Protein AF-A0A6B3HEW7-F1 (afdb_monomer)

Structure (mmCIF, N/CA/C/O backbone):
data_AF-A0A6B3HEW7-F1
#
_entry.id   AF-A0A6B3HEW7-F1
#
loop_
_atom_site.group_PDB
_atom_site.id
_atom_site.type_symbol
_atom_site.label_atom_id
_atom_site.label_alt_id
_atom_site.label_comp_id
_atom_site.label_asym_id
_atom_site.label_entity_id
_atom_site.label_seq_id
_atom_site.pdbx_PDB_ins_code
_atom_site.Cartn_x
_atom_site.Cartn_y
_atom_site.Cartn_z
_atom_site.occupancy
_atom_site.B_iso_or_equiv
_atom_site.auth_seq_id
_atom_site.auth_comp_id
_atom_site.auth_asym_id
_atom_site.auth_atom_id
_atom_site.pdbx_PDB_model_num
ATOM 1 N N . LEU A 1 1 ? -6.531 -1.845 5.953 1.00 81.94 1 LEU A N 1
ATOM 2 C CA . LEU A 1 1 ? -5.999 -0.952 7.001 1.00 81.94 1 LEU A CA 1
ATOM 3 C C . LEU A 1 1 ? -7.168 -0.303 7.725 1.00 81.94 1 LEU A C 1
ATOM 5 O O . LEU A 1 1 ? -8.130 0.081 7.060 1.00 81.94 1 LEU A O 1
ATOM 9 N N . GLY A 1 2 ? -7.098 -0.230 9.049 1.00 76.75 2 GLY A N 1
ATOM 10 C CA . GLY A 1 2 ? -8.065 0.440 9.917 1.00 76.75 2 GLY A CA 1
ATOM 11 C C . GLY A 1 2 ? -7.376 1.005 11.162 1.00 76.75 2 GLY A C 1
ATOM 12 O O . GLY A 1 2 ? -6.197 0.747 11.396 1.00 76.75 2 GLY A O 1
ATOM 13 N N . GLY A 1 3 ? -8.103 1.809 11.929 1.00 72.75 3 GLY A N 1
ATOM 14 C CA . GLY A 1 3 ? -7.598 2.498 13.117 1.00 72.75 3 GLY A CA 1
ATOM 15 C C . GLY A 1 3 ? -8.327 3.823 13.316 1.00 72.75 3 GLY A C 1
ATOM 16 O O . GLY A 1 3 ? -8.979 4.308 12.396 1.00 72.75 3 GLY A O 1
ATOM 17 N N . THR A 1 4 ? -8.234 4.399 14.510 1.00 72.75 4 THR A N 1
ATOM 18 C CA . THR A 1 4 ? -8.838 5.704 14.851 1.00 72.75 4 THR A CA 1
ATOM 19 C C . THR A 1 4 ? -7.796 6.813 15.016 1.00 72.75 4 THR A C 1
ATOM 21 O O . THR A 1 4 ? -8.152 7.984 15.106 1.00 72.75 4 THR A O 1
ATOM 24 N N . SER A 1 5 ? -6.508 6.459 15.018 1.00 70.38 5 SER A N 1
ATOM 25 C CA . SER A 1 5 ? -5.362 7.360 15.165 1.00 70.38 5 SER A CA 1
ATOM 26 C C . SER A 1 5 ? -4.263 6.966 14.170 1.00 70.38 5 SER A C 1
ATOM 28 O O . SER A 1 5 ? -4.162 5.789 13.828 1.00 70.38 5 SER A O 1
ATOM 30 N N . PRO A 1 6 ? -3.438 7.910 13.683 1.00 68.56 6 PRO A N 1
ATOM 31 C CA . PRO A 1 6 ? -2.261 7.594 12.874 1.00 68.56 6 PRO A CA 1
ATOM 32 C C . PRO A 1 6 ? -1.132 6.897 13.659 1.00 68.56 6 PRO A C 1
ATOM 34 O O . PRO A 1 6 ? -0.197 6.402 13.039 1.00 68.56 6 PRO A O 1
ATOM 37 N N . GLU A 1 7 ? -1.196 6.854 14.995 1.00 77.31 7 GLU A N 1
ATOM 38 C CA . GLU A 1 7 ? -0.137 6.286 15.850 1.00 77.31 7 GLU A CA 1
ATOM 39 C C . GLU A 1 7 ? -0.053 4.758 15.801 1.00 77.31 7 GLU A C 1
ATOM 41 O O . GLU A 1 7 ? 1.004 4.178 16.037 1.00 77.31 7 GLU A O 1
ATOM 46 N N . SER A 1 8 ? -1.163 4.091 15.494 1.00 82.75 8 SER A N 1
ATOM 47 C CA . SER A 1 8 ? -1.197 2.643 15.322 1.00 82.75 8 SER A CA 1
ATOM 48 C C . SER A 1 8 ? -2.167 2.275 14.213 1.00 82.75 8 SER A C 1
ATOM 50 O O . SER A 1 8 ? -3.205 2.909 14.023 1.00 82.75 8 SER A O 1
ATOM 52 N N . VAL A 1 9 ? -1.819 1.237 13.461 1.00 88.25 9 VAL A N 1
ATOM 53 C CA . VAL A 1 9 ? -2.647 0.736 12.369 1.00 88.25 9 VAL A CA 1
ATOM 54 C C . VAL A 1 9 ? -2.916 -0.741 12.585 1.00 88.25 9 VAL A C 1
ATOM 56 O O . VAL A 1 9 ? -1.995 -1.533 12.775 1.00 88.25 9 VAL A O 1
ATOM 59 N N . SER A 1 10 ? -4.189 -1.119 12.522 1.00 88.56 10 SER A N 1
ATOM 60 C CA . SER A 1 10 ? -4.578 -2.518 12.427 1.00 88.56 10 SER A CA 1
ATOM 61 C C . SER A 1 10 ? -4.706 -2.907 10.960 1.00 88.56 10 SER A C 1
ATOM 63 O O . SER A 1 10 ? -5.242 -2.177 10.109 1.00 88.56 10 SER A O 1
ATOM 65 N N . TYR A 1 11 ? -4.180 -4.078 10.628 1.00 90.31 11 TYR A N 1
ATOM 66 C CA . TYR A 1 11 ? -4.250 -4.600 9.279 1.00 90.31 11 TYR A CA 1
ATOM 67 C C . TYR A 1 11 ? -4.480 -6.104 9.284 1.00 90.31 11 TYR A C 1
ATOM 69 O O . TYR A 1 11 ? -4.200 -6.801 10.252 1.00 90.31 11 TYR A O 1
ATOM 77 N N . SER A 1 12 ? -5.012 -6.588 8.169 1.00 89.44 12 SER A N 1
ATOM 78 C CA . SER A 1 12 ? -5.185 -8.010 7.905 1.00 89.44 12 SER A CA 1
ATOM 79 C C . SER A 1 12 ? -4.646 -8.276 6.509 1.00 89.44 12 SER A C 1
ATOM 81 O O . SER A 1 12 ? -4.917 -7.502 5.584 1.00 89.44 12 SER A O 1
ATOM 83 N N . LEU A 1 13 ? -3.878 -9.351 6.354 1.00 89.50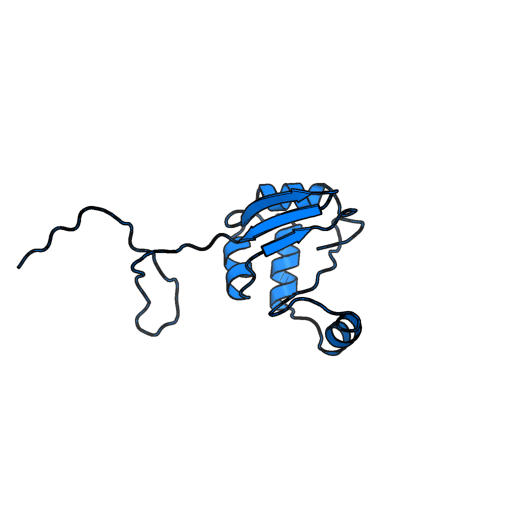 13 LEU A N 1
ATOM 84 C CA . LEU A 1 13 ? -3.374 -9.793 5.060 1.00 89.50 13 LEU A CA 1
ATOM 85 C C . LEU A 1 13 ? -4.311 -10.860 4.493 1.00 89.50 13 LEU A C 1
ATOM 87 O O . LEU A 1 13 ? -4.355 -11.980 4.989 1.00 89.50 13 LEU A O 1
ATOM 91 N N . VAL A 1 14 ? -5.030 -10.517 3.427 1.00 88.25 14 VAL A N 1
ATOM 92 C CA . VAL A 1 14 ? -5.969 -11.425 2.760 1.00 88.25 14 VAL A CA 1
ATOM 93 C C . VAL A 1 14 ? -5.307 -12.045 1.529 1.00 88.25 14 VAL A C 1
ATOM 95 O O . VAL A 1 14 ? -4.731 -11.334 0.706 1.00 88.25 14 VAL A O 1
ATOM 98 N N . ARG A 1 15 ? -5.397 -13.372 1.387 1.00 83.75 15 ARG A N 1
ATOM 99 C CA . ARG A 1 15 ? -4.897 -14.138 0.232 1.00 83.75 15 ARG A CA 1
ATOM 100 C C . ARG A 1 15 ? -5.962 -15.121 -0.262 1.00 83.75 15 ARG A C 1
ATOM 102 O O . ARG A 1 15 ? -6.854 -15.502 0.487 1.00 83.75 15 ARG A O 1
ATOM 109 N N . GLY A 1 16 ? -5.865 -15.539 -1.523 1.00 82.31 16 GLY A N 1
ATOM 110 C CA . GLY A 1 16 ? -6.793 -16.513 -2.106 1.00 82.31 16 GLY A CA 1
ATOM 111 C C . GLY A 1 16 ? -8.224 -15.980 -2.228 1.00 82.31 16 GLY A C 1
ATOM 112 O O . GLY A 1 16 ? -8.434 -14.866 -2.700 1.00 82.31 16 GLY A O 1
ATOM 113 N N . SER A 1 17 ? -9.206 -16.782 -1.811 1.00 80.38 17 SER A N 1
ATOM 114 C CA . SER A 1 17 ? -10.647 -16.524 -1.965 1.00 80.38 17 SER A CA 1
ATOM 115 C C . SER A 1 17 ? -11.226 -15.404 -1.087 1.00 80.38 17 SER A C 1
ATOM 117 O O . SER A 1 17 ? -12.433 -15.182 -1.123 1.00 80.38 17 SER A O 1
ATOM 119 N N . GLY A 1 18 ? -10.402 -14.702 -0.309 1.00 80.25 18 GLY A N 1
ATOM 120 C CA . GLY A 1 18 ? -10.861 -13.668 0.618 1.00 80.25 18 GLY A CA 1
ATOM 121 C C . GLY A 1 18 ? -10.989 -14.164 2.060 1.00 80.25 18 GLY A C 1
ATOM 122 O O . GLY A 1 18 ? -10.865 -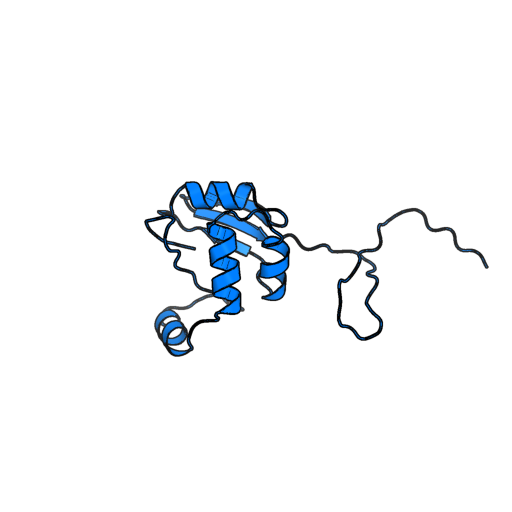15.360 2.315 1.00 80.25 18 GLY A O 1
ATOM 123 N N . ALA A 1 19 ? -11.232 -13.229 2.983 1.00 79.25 19 ALA A N 1
ATOM 124 C CA . ALA A 1 19 ? -11.494 -13.536 4.388 1.00 79.25 19 ALA A CA 1
ATOM 125 C C . ALA A 1 19 ? -12.946 -13.995 4.583 1.00 79.25 19 ALA A C 1
ATOM 127 O O . ALA A 1 19 ? -13.870 -13.436 3.984 1.00 79.25 19 ALA A O 1
ATOM 128 N N . ARG A 1 20 ? -13.141 -14.996 5.435 1.00 84.19 20 ARG A N 1
ATOM 129 C CA . ARG A 1 20 ? -14.431 -15.543 5.855 1.00 84.19 20 ARG A CA 1
ATOM 130 C C . ARG A 1 20 ? -14.692 -15.231 7.326 1.00 84.19 20 ARG A C 1
ATOM 132 O O . ARG A 1 20 ? -13.793 -14.860 8.078 1.00 84.19 20 ARG A O 1
ATOM 139 N N . LEU A 1 21 ? -15.951 -15.375 7.734 1.00 83.12 21 LEU A N 1
ATOM 140 C CA . LEU A 1 21 ? -16.309 -15.295 9.146 1.00 83.12 21 LEU A CA 1
ATOM 141 C C . LEU A 1 21 ? -15.574 -16.405 9.915 1.00 83.12 21 LEU A C 1
ATOM 143 O O . LEU A 1 21 ? -15.619 -17.558 9.490 1.00 83.12 21 LEU A O 1
ATOM 147 N N . GLY A 1 22 ? -14.905 -16.050 11.012 1.00 80.00 22 GLY A N 1
ATOM 148 C CA . GLY A 1 22 ? -14.057 -16.965 11.787 1.00 80.00 22 GLY A CA 1
ATOM 149 C C . GLY A 1 22 ? -12.561 -16.927 11.431 1.00 80.00 22 GLY A C 1
ATOM 150 O O . GLY A 1 22 ? -11.744 -17.499 12.151 1.00 80.00 22 GLY A O 1
ATOM 151 N N . ASP A 1 23 ? -12.163 -16.255 10.341 1.00 80.50 23 ASP A N 1
ATOM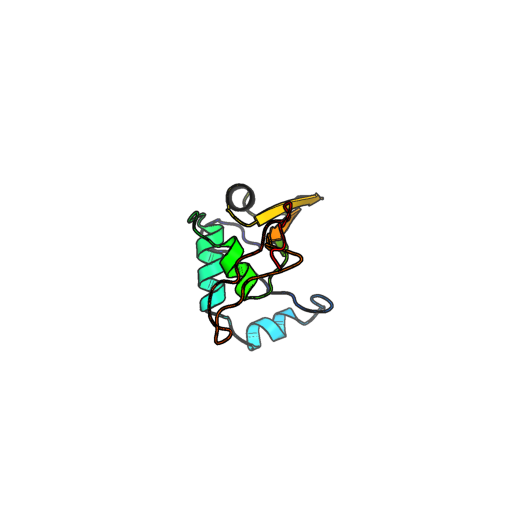 152 C CA . ASP A 1 23 ? -10.741 -16.160 9.966 1.00 80.50 23 ASP A CA 1
ATOM 153 C C . ASP A 1 23 ? -9.948 -15.207 10.880 1.00 80.50 23 ASP A C 1
ATOM 155 O O . ASP A 1 23 ? -8.715 -15.255 10.910 1.00 80.50 23 ASP A O 1
ATOM 159 N N . GLY A 1 24 ? -10.630 -14.323 11.616 1.00 76.19 24 GLY A N 1
ATOM 160 C CA . GLY A 1 24 ? -9.986 -13.356 12.510 1.00 76.19 24 GLY A CA 1
ATOM 161 C C . GLY A 1 24 ? -9.288 -14.045 13.680 1.00 76.19 24 GLY A C 1
ATOM 162 O O . GLY A 1 24 ? -8.118 -13.790 13.949 1.00 76.19 24 GLY A O 1
ATOM 163 N N . GLU A 1 25 ? -9.980 -14.997 14.291 1.00 75.19 25 GLU A N 1
ATOM 164 C CA . GLU A 1 25 ? -9.538 -15.808 15.420 1.00 75.19 25 GLU A CA 1
ATOM 165 C C . GLU A 1 25 ? -8.342 -16.693 15.035 1.00 75.19 25 GLU A C 1
ATOM 167 O O . GLU A 1 25 ? -7.365 -16.812 15.774 1.00 75.19 25 GLU A O 1
ATOM 172 N N . LEU A 1 26 ? -8.376 -17.264 13.827 1.00 71.81 26 LEU A N 1
ATOM 173 C CA . LEU A 1 26 ? -7.260 -18.018 13.248 1.00 71.81 26 LEU A CA 1
ATOM 174 C C . LEU A 1 26 ? -6.040 -17.132 12.961 1.00 71.81 26 LEU A C 1
ATOM 176 O O . LEU A 1 26 ? -4.905 -17.570 13.146 1.00 71.81 26 LEU A O 1
ATOM 180 N N . THR A 1 27 ? -6.264 -15.893 12.519 1.00 72.44 27 THR A N 1
ATOM 181 C CA . THR A 1 27 ? -5.184 -14.940 12.227 1.00 72.44 27 THR A CA 1
ATOM 182 C C . THR A 1 27 ? -4.465 -14.507 13.504 1.00 72.44 27 THR A C 1
ATOM 184 O O . THR A 1 27 ? -3.237 -14.451 13.508 1.00 72.44 27 THR A O 1
ATOM 187 N N . GLU A 1 28 ? -5.194 -14.250 14.594 1.00 70.69 28 GLU A N 1
ATOM 188 C CA . GLU A 1 28 ? -4.582 -13.948 15.896 1.00 70.69 28 GLU A CA 1
ATOM 189 C C . GLU A 1 28 ? -3.735 -15.118 16.411 1.00 70.69 28 GLU A C 1
ATOM 191 O O . GLU 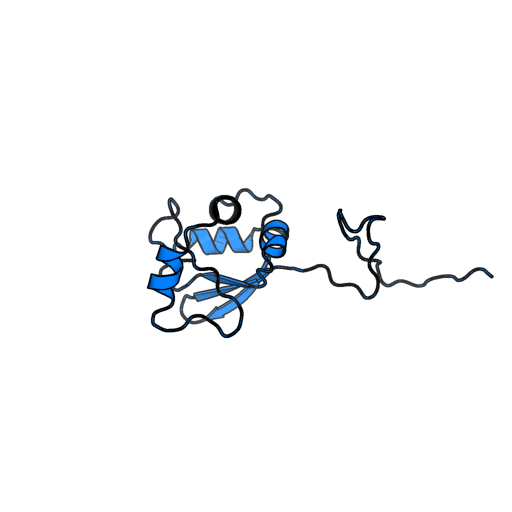A 1 28 ? -2.610 -14.914 16.869 1.00 70.69 28 GLU A O 1
ATOM 196 N N . ALA A 1 29 ? -4.228 -16.353 16.270 1.00 66.56 29 ALA A N 1
ATOM 197 C CA . ALA A 1 29 ? -3.521 -17.550 16.723 1.00 66.56 29 ALA A CA 1
ATOM 198 C C . ALA A 1 29 ? -2.246 -17.859 15.912 1.00 66.56 29 ALA A C 1
ATOM 200 O O . ALA A 1 29 ? -1.296 -18.428 16.448 1.00 66.56 29 ALA A O 1
ATOM 201 N N . ALA A 1 30 ? -2.208 -17.489 14.627 1.00 68.25 30 ALA A N 1
ATOM 202 C CA . ALA A 1 30 ? -1.069 -17.734 13.740 1.00 68.25 30 ALA A CA 1
ATOM 203 C C . ALA A 1 30 ? 0.145 -16.823 14.014 1.00 68.25 30 ALA A C 1
ATOM 205 O O . ALA A 1 30 ? 1.247 -17.115 13.544 1.00 68.25 30 ALA A O 1
ATOM 206 N N . GLY A 1 31 ? -0.039 -15.744 14.782 1.00 69.50 31 GLY A N 1
ATOM 207 C CA . GLY A 1 31 ? 1.004 -14.768 15.083 1.00 69.50 31 GLY A CA 1
ATOM 208 C C . GLY A 1 31 ? 1.298 -13.792 13.934 1.00 69.50 31 GLY A C 1
ATOM 209 O O . GLY A 1 31 ? 0.967 -14.014 12.768 1.00 69.50 31 GLY A O 1
ATOM 210 N N . GLY A 1 32 ? 1.914 -12.659 14.284 1.00 80.62 32 GLY A N 1
ATOM 211 C CA . GLY A 1 32 ? 2.257 -11.590 13.342 1.00 80.62 32 GLY A CA 1
ATOM 212 C C . GLY A 1 32 ? 3.507 -11.876 12.502 1.00 80.62 32 GLY A C 1
ATOM 213 O O . GLY A 1 32 ? 4.316 -12.751 12.812 1.00 80.62 32 GLY A O 1
ATOM 214 N N . ASN A 1 33 ? 3.701 -11.090 11.440 1.00 88.25 33 ASN A N 1
ATOM 215 C CA . ASN A 1 33 ? 4.928 -11.099 10.647 1.00 88.25 33 ASN A CA 1
ATOM 216 C C . ASN A 1 33 ? 5.674 -9.781 10.860 1.00 88.25 33 ASN A C 1
ATOM 218 O O . ASN A 1 33 ? 5.385 -8.795 10.187 1.00 88.25 33 ASN A O 1
ATOM 2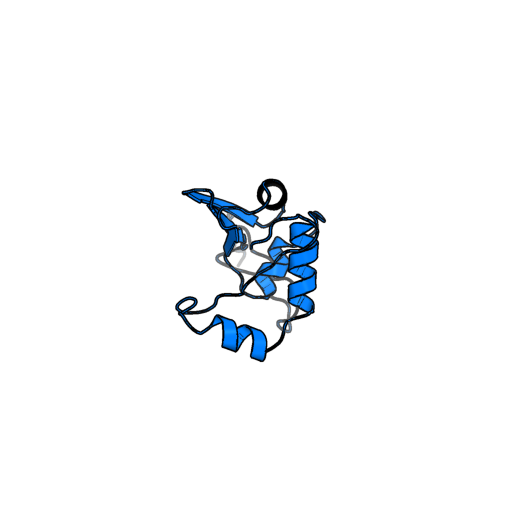22 N N . SER A 1 34 ? 6.689 -9.795 11.725 1.00 91.56 34 SER A N 1
ATOM 223 C CA . SER A 1 34 ? 7.446 -8.593 12.112 1.00 91.56 34 SER A CA 1
ATOM 224 C C . SER A 1 34 ? 8.068 -7.838 10.933 1.00 91.56 34 SER A C 1
ATOM 226 O O . SER A 1 34 ? 8.216 -6.614 10.971 1.00 91.56 34 SER A O 1
ATOM 228 N N . ARG A 1 35 ? 8.418 -8.545 9.850 1.00 93.00 35 ARG A N 1
ATOM 229 C CA . ARG A 1 35 ? 8.938 -7.919 8.631 1.00 93.00 35 ARG A CA 1
ATOM 230 C C . ARG A 1 35 ? 7.836 -7.163 7.898 1.00 93.00 35 ARG A C 1
ATOM 232 O O . ARG A 1 35 ? 8.078 -6.039 7.469 1.00 93.00 35 ARG A O 1
ATOM 239 N N . LEU A 1 36 ? 6.648 -7.752 7.772 1.00 93.31 36 LEU A N 1
ATOM 240 C CA . LEU A 1 36 ? 5.493 -7.072 7.187 1.00 93.31 36 LEU A CA 1
ATOM 241 C C . LEU A 1 36 ? 5.008 -5.926 8.082 1.00 93.31 36 LEU A C 1
ATOM 243 O O . LEU A 1 36 ? 4.728 -4.850 7.563 1.00 93.31 36 LEU A O 1
ATOM 247 N N . ASP A 1 37 ? 5.001 -6.111 9.403 1.00 93.12 37 ASP A N 1
ATOM 248 C CA . ASP A 1 37 ? 4.635 -5.076 10.376 1.00 93.12 37 ASP A CA 1
ATOM 249 C C . ASP A 1 37 ? 5.483 -3.820 10.177 1.00 93.12 37 ASP A C 1
ATOM 251 O O . ASP A 1 37 ? 4.957 -2.713 10.092 1.00 93.12 37 ASP A O 1
ATOM 255 N N . LYS A 1 38 ? 6.798 -3.991 10.001 1.00 93.38 38 LYS A N 1
ATOM 256 C CA . LYS A 1 38 ? 7.715 -2.880 9.731 1.00 93.38 38 LYS A CA 1
ATOM 257 C C . LYS A 1 38 ? 7.424 -2.189 8.395 1.00 93.38 38 LYS A C 1
ATOM 259 O O . LYS A 1 38 ? 7.488 -0.964 8.323 1.00 93.38 38 LYS A O 1
ATOM 264 N N . VAL A 1 39 ? 7.099 -2.947 7.345 1.00 94.44 39 VAL A N 1
ATOM 265 C CA . VAL A 1 39 ? 6.731 -2.378 6.035 1.00 94.44 39 VAL A CA 1
ATOM 266 C C . VAL A 1 39 ? 5.444 -1.559 6.149 1.00 94.44 39 VAL A C 1
ATOM 268 O O . VAL A 1 39 ? 5.409 -0.424 5.680 1.00 94.44 39 VAL A O 1
ATOM 271 N N . VAL A 1 40 ? 4.412 -2.091 6.811 1.00 94.06 40 VAL A N 1
ATOM 272 C CA . VAL A 1 40 ? 3.125 -1.405 7.010 1.00 94.06 40 VAL A CA 1
ATOM 273 C C . VAL A 1 40 ? 3.283 -0.174 7.905 1.00 94.06 40 VAL A C 1
ATOM 275 O O . VAL A 1 40 ? 2.738 0.880 7.583 1.00 94.06 40 VAL A O 1
ATOM 278 N N . ALA A 1 41 ? 4.069 -0.265 8.978 1.00 92.56 41 ALA A N 1
ATOM 279 C CA . ALA A 1 41 ? 4.363 0.872 9.845 1.00 92.56 41 ALA A CA 1
ATOM 280 C C . ALA A 1 41 ? 5.063 2.000 9.074 1.00 92.56 41 ALA A C 1
ATOM 282 O O . ALA A 1 41 ? 4.615 3.142 9.116 1.00 92.56 41 ALA A O 1
ATOM 283 N N . ASN A 1 42 ? 6.106 1.681 8.299 1.00 92.38 42 ASN A N 1
ATOM 284 C CA . ASN A 1 42 ? 6.819 2.677 7.495 1.00 92.38 42 ASN A CA 1
ATOM 285 C C . ASN A 1 42 ? 5.944 3.274 6.383 1.00 92.38 42 ASN A C 1
ATOM 287 O O . ASN A 1 42 ? 6.082 4.455 6.061 1.00 92.38 42 ASN A O 1
ATOM 291 N N . LEU A 1 43 ? 5.050 2.464 5.806 1.00 93.56 43 LEU A N 1
ATOM 292 C CA . LEU A 1 43 ? 4.072 2.918 4.825 1.00 93.56 43 LEU A CA 1
ATOM 293 C C . LEU A 1 43 ? 3.143 3.957 5.440 1.00 93.56 43 LEU A C 1
ATOM 295 O O . LEU A 1 43 ? 3.043 5.049 4.905 1.00 93.56 43 LEU A O 1
ATOM 299 N N . VAL A 1 44 ? 2.493 3.648 6.565 1.00 91.25 44 VAL A N 1
ATOM 300 C CA . VAL A 1 44 ? 1.526 4.555 7.207 1.00 91.25 44 VAL A CA 1
ATOM 301 C C . VAL A 1 44 ? 2.206 5.786 7.806 1.00 91.25 44 VAL A C 1
ATOM 303 O O . VAL A 1 44 ? 1.629 6.872 7.775 1.00 91.25 44 VAL A O 1
ATOM 306 N N . ALA A 1 45 ? 3.453 5.653 8.263 1.00 89.94 45 ALA A N 1
ATOM 307 C CA . ALA A 1 45 ? 4.281 6.779 8.688 1.00 89.94 45 ALA A CA 1
ATOM 308 C C . ALA A 1 45 ? 4.675 7.716 7.530 1.00 89.94 45 ALA A C 1
ATOM 310 O O . ALA A 1 45 ? 5.181 8.808 7.778 1.00 89.94 45 ALA A O 1
ATOM 311 N N . GLY A 1 46 ? 4.454 7.313 6.273 1.00 89.00 46 GLY A N 1
ATOM 312 C CA . GLY A 1 46 ? 4.772 8.119 5.099 1.00 89.00 46 GLY A CA 1
ATOM 313 C C . GLY A 1 46 ? 6.267 8.319 4.907 1.00 89.00 46 GLY A C 1
ATOM 314 O O . GLY A 1 46 ? 6.696 9.408 4.540 1.00 89.00 46 GLY A O 1
ATOM 315 N N . SER A 1 47 ? 7.074 7.278 5.141 1.00 83.00 47 SER A N 1
ATOM 316 C CA . SER A 1 47 ? 8.535 7.401 5.075 1.00 83.00 47 SER A CA 1
ATOM 317 C C . SER A 1 47 ? 9.074 7.729 3.670 1.00 83.00 47 SER A C 1
ATOM 319 O O . SER A 1 47 ? 10.271 7.973 3.539 1.00 83.00 47 SER A O 1
ATOM 321 N N . GLY A 1 48 ? 8.237 7.658 2.627 1.00 74.75 48 GLY A N 1
ATOM 322 C CA . GLY A 1 48 ? 8.594 7.991 1.244 1.00 74.75 48 GLY A CA 1
ATOM 323 C C . GLY A 1 48 ? 9.658 7.089 0.609 1.00 74.75 48 GLY A C 1
ATOM 324 O O . GLY A 1 48 ? 10.248 7.471 -0.397 1.00 74.75 48 GLY A O 1
ATOM 325 N N . ALA A 1 49 ? 9.934 5.921 1.196 1.00 84.12 49 ALA A N 1
ATOM 326 C CA . ALA A 1 49 ? 10.878 4.958 0.640 1.00 84.12 49 ALA A CA 1
ATOM 327 C C . ALA A 1 49 ? 10.172 4.045 -0.387 1.00 84.12 49 ALA A C 1
ATOM 329 O O . ALA A 1 49 ? 9.066 4.321 -0.847 1.00 84.12 49 ALA A O 1
ATOM 330 N N . ASP A 1 50 ? 10.805 2.931 -0.754 1.00 88.12 50 ASP A N 1
ATOM 331 C CA . ASP A 1 50 ? 10.237 1.942 -1.680 1.00 88.12 50 ASP A CA 1
ATOM 332 C C . ASP A 1 50 ? 9.223 1.000 -0.992 1.00 88.12 50 ASP A C 1
ATOM 334 O O . ASP A 1 50 ? 9.352 -0.226 -0.997 1.00 88.12 50 ASP A O 1
ATOM 338 N N . GLN A 1 51 ? 8.208 1.550 -0.317 1.00 90.88 51 GLN A N 1
ATOM 339 C CA . GLN A 1 51 ? 7.181 0.709 0.308 1.00 90.88 51 GLN A CA 1
ATOM 340 C C . GLN A 1 51 ? 6.324 -0.028 -0.720 1.00 90.88 51 GLN A C 1
ATOM 342 O O . GLN A 1 51 ? 5.936 -1.166 -0.458 1.00 90.88 51 GLN A O 1
ATOM 347 N N . GLY A 1 52 ? 6.053 0.575 -1.882 1.00 90.69 52 GLY A N 1
ATOM 348 C CA . GLY A 1 52 ? 5.343 -0.093 -2.974 1.00 90.69 52 GLY A CA 1
ATOM 349 C C . GLY A 1 52 ? 6.032 -1.397 -3.387 1.00 90.69 52 GLY A C 1
ATOM 350 O O . GLY A 1 52 ? 5.408 -2.462 -3.345 1.00 90.69 52 GLY A O 1
ATOM 351 N N . GLY A 1 53 ? 7.340 -1.351 -3.672 1.00 90.25 53 GLY A N 1
ATOM 352 C CA . GLY A 1 53 ? 8.135 -2.542 -3.981 1.00 90.25 53 GLY A CA 1
ATOM 353 C C . GLY A 1 53 ? 8.176 -3.547 -2.826 1.00 90.25 53 GLY A C 1
ATOM 354 O O . GLY A 1 53 ? 7.954 -4.746 -3.024 1.00 90.25 53 GLY A O 1
ATOM 355 N N . GLN A 1 54 ? 8.358 -3.073 -1.589 1.00 92.50 54 GLN A N 1
ATOM 356 C CA . GLN A 1 54 ? 8.386 -3.940 -0.406 1.00 92.50 54 GLN A CA 1
ATOM 357 C C . GLN A 1 54 ? 7.068 -4.687 -0.168 1.00 92.50 54 GLN A C 1
ATOM 359 O O . GLN A 1 54 ? 7.113 -5.867 0.175 1.00 92.50 54 GLN A O 1
ATOM 364 N N . LEU A 1 55 ? 5.906 -4.061 -0.381 1.00 93.56 55 LEU A N 1
ATOM 365 C CA . LEU A 1 55 ? 4.606 -4.747 -0.338 1.00 93.56 55 LEU A CA 1
ATOM 366 C C . LEU A 1 55 ? 4.509 -5.822 -1.430 1.00 93.56 55 LEU A C 1
ATOM 368 O O . LEU A 1 55 ? 4.015 -6.9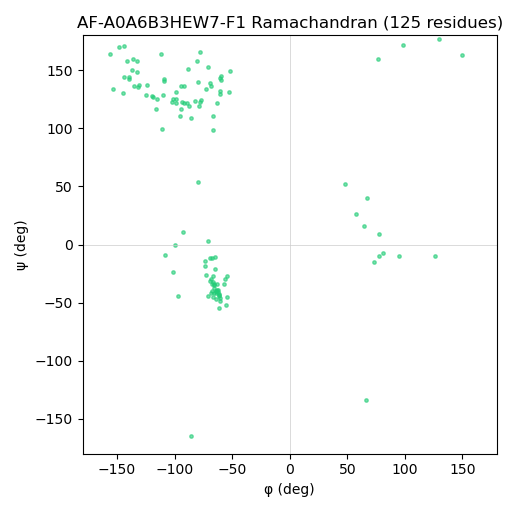27 -1.180 1.00 93.56 55 LEU A O 1
ATOM 372 N N . GLY A 1 56 ? 5.038 -5.530 -2.620 1.00 90.44 56 GLY A N 1
ATOM 373 C CA . GLY A 1 56 ? 5.124 -6.474 -3.733 1.00 90.44 56 GLY A CA 1
ATOM 374 C C . GLY A 1 56 ? 5.882 -7.763 -3.385 1.00 90.44 56 GLY A C 1
ATOM 375 O O . GLY A 1 56 ? 5.468 -8.842 -3.816 1.00 90.44 56 GLY A O 1
ATOM 376 N N . ASN A 1 57 ? 6.912 -7.688 -2.534 1.00 89.38 57 ASN A N 1
ATOM 377 C CA . ASN A 1 57 ? 7.667 -8.858 -2.052 1.00 89.38 57 ASN A CA 1
ATOM 378 C C . ASN A 1 57 ? 6.828 -9.816 -1.189 1.00 89.38 57 ASN A C 1
ATOM 380 O O . ASN A 1 57 ? 7.149 -10.999 -1.089 1.00 89.38 57 ASN A O 1
ATOM 384 N N . PHE A 1 58 ? 5.725 -9.337 -0.608 1.00 90.06 58 PHE A N 1
ATOM 385 C CA . PHE A 1 58 ? 4.741 -10.159 0.106 1.00 90.06 58 PHE A CA 1
ATOM 386 C C . PHE A 1 58 ? 3.582 -10.619 -0.792 1.00 90.06 58 PHE A C 1
ATOM 388 O O . PHE A 1 58 ? 2.579 -11.130 -0.294 1.00 90.06 58 PHE A O 1
ATOM 395 N N . ALA A 1 59 ? 3.702 -10.435 -2.113 1.00 88.81 59 ALA A N 1
ATOM 396 C CA . ALA A 1 59 ? 2.647 -10.669 -3.098 1.00 88.81 59 ALA A C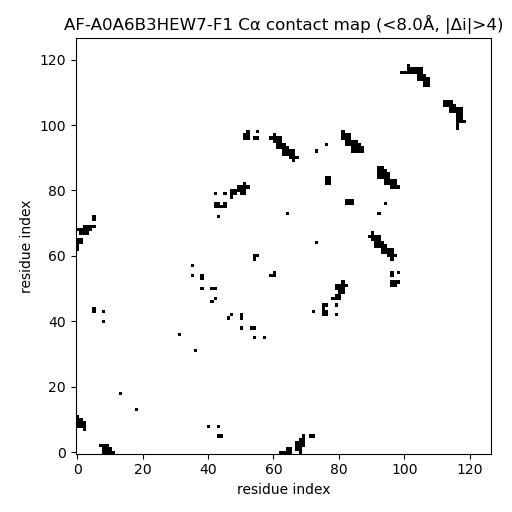A 1
ATOM 397 C C . ALA A 1 59 ? 1.363 -9.858 -2.831 1.00 88.81 59 ALA A C 1
ATOM 399 O O . ALA A 1 59 ? 0.269 -10.248 -3.247 1.00 88.81 59 ALA A O 1
ATOM 400 N N . ILE A 1 60 ? 1.488 -8.709 -2.160 1.00 92.81 60 ILE A N 1
ATOM 401 C CA . ILE A 1 60 ? 0.376 -7.787 -1.941 1.00 92.81 60 ILE A CA 1
ATOM 402 C C . ILE A 1 60 ? 0.163 -6.996 -3.226 1.00 92.81 60 ILE A C 1
ATOM 404 O O . ILE A 1 60 ? 1.047 -6.280 -3.689 1.00 92.81 60 ILE A O 1
ATOM 408 N N . ARG A 1 61 ? -1.028 -7.131 -3.811 1.00 92.88 61 ARG A N 1
ATOM 409 C CA . ARG A 1 61 ? -1.408 -6.426 -5.045 1.00 92.88 61 ARG A CA 1
ATOM 410 C C . ARG A 1 61 ? -2.290 -5.209 -4.793 1.00 92.88 61 ARG A C 1
ATOM 412 O O . ARG A 1 61 ? -2.338 -4.307 -5.626 1.00 92.88 61 ARG A O 1
ATOM 419 N N . TYR A 1 62 ? -2.986 -5.192 -3.662 1.00 94.81 62 TYR A N 1
ATOM 420 C CA . TYR A 1 62 ? -3.935 -4.146 -3.325 1.00 94.81 62 TYR A CA 1
ATOM 421 C C . TYR A 1 62 ? -3.838 -3.773 -1.851 1.00 94.81 62 TYR A C 1
ATOM 423 O O . TYR A 1 62 ? -3.672 -4.639 -0.992 1.00 94.81 62 TYR A O 1
ATOM 431 N N . VAL A 1 63 ? -3.996 -2.483 -1.575 1.00 95.81 63 VAL A N 1
ATOM 432 C CA . VAL A 1 63 ? -4.121 -1.921 -0.231 1.00 95.81 63 VAL A CA 1
ATOM 433 C C . VAL A 1 63 ? -5.512 -1.315 -0.123 1.00 95.81 63 VAL A C 1
ATOM 435 O O . VAL A 1 63 ? -5.842 -0.383 -0.850 1.00 95.81 63 VAL A O 1
ATOM 438 N N . LEU A 1 64 ? -6.336 -1.856 0.773 1.00 95.25 64 LEU A N 1
ATOM 439 C CA . LEU A 1 64 ? -7.668 -1.330 1.068 1.00 95.25 64 LEU A CA 1
ATOM 440 C C . LEU A 1 64 ? -7.626 -0.542 2.380 1.00 95.25 64 LEU A C 1
ATOM 442 O O . LEU A 1 64 ? -7.291 -1.099 3.433 1.00 95.25 64 LEU A O 1
ATOM 446 N N . VAL A 1 65 ? -8.012 0.729 2.330 1.00 95.19 65 VAL A N 1
ATOM 447 C CA . VAL A 1 65 ? -8.352 1.527 3.513 1.00 95.19 65 VAL A CA 1
ATOM 448 C C . VAL A 1 65 ? -9.866 1.529 3.636 1.00 95.19 65 VAL A C 1
ATOM 450 O O . VAL A 1 65 ? -10.565 1.896 2.692 1.00 95.19 65 VAL A O 1
ATOM 453 N N . ARG A 1 66 ? -10.362 1.058 4.781 1.00 91.56 66 ARG A N 1
ATOM 454 C CA . ARG A 1 66 ? -11.798 1.020 5.064 1.00 91.56 66 ARG A CA 1
ATOM 455 C C . ARG A 1 66 ? -12.290 2.385 5.531 1.00 91.56 66 ARG A C 1
ATOM 457 O O . ARG A 1 66 ? -11.504 3.190 6.033 1.00 91.56 66 ARG A O 1
ATOM 464 N N . ASP A 1 67 ? -13.590 2.600 5.381 1.00 91.19 67 ASP A N 1
ATOM 465 C CA . ASP A 1 67 ? -14.275 3.749 5.960 1.00 91.19 67 ASP A CA 1
ATOM 466 C C . ASP A 1 67 ? -13.989 3.891 7.470 1.00 91.19 67 ASP A C 1
ATOM 468 O O . ASP A 1 67 ? -13.704 2.911 8.167 1.00 91.19 67 ASP A O 1
ATOM 472 N N . GLY A 1 68 ? -13.997 5.131 7.957 1.00 87.88 68 GLY A N 1
ATOM 473 C CA . GLY A 1 68 ? -13.652 5.486 9.339 1.00 87.88 68 GLY A CA 1
ATOM 474 C C . GLY A 1 68 ? -12.150 5.598 9.639 1.00 87.88 68 GLY A C 1
ATOM 475 O O . GLY A 1 68 ? -11.782 6.066 10.714 1.00 87.88 68 GLY A O 1
ATOM 476 N N . ALA A 1 69 ? -11.268 5.228 8.705 1.00 90.12 69 ALA A N 1
ATOM 477 C CA . ALA A 1 69 ? -9.828 5.403 8.878 1.00 90.12 69 ALA A CA 1
ATOM 478 C C . ALA A 1 69 ? -9.397 6.890 8.814 1.00 90.12 69 ALA A C 1
ATOM 480 O O . ALA A 1 69 ? -10.025 7.691 8.109 1.00 90.12 69 ALA A O 1
ATOM 481 N N . PRO A 1 70 ? -8.290 7.293 9.475 1.00 90.12 70 PRO A N 1
ATOM 482 C CA . PRO A 1 70 ? -7.840 8.679 9.464 1.00 90.12 70 PRO A CA 1
ATOM 483 C C . PRO A 1 70 ? -7.533 9.155 8.042 1.00 90.12 70 PRO A C 1
ATOM 485 O O . PRO A 1 70 ? -6.768 8.521 7.313 1.00 90.12 70 PRO A O 1
ATOM 488 N N . ARG A 1 71 ? -8.050 10.334 7.665 1.00 89.31 71 ARG A N 1
ATOM 489 C CA . ARG A 1 71 ? -7.841 10.930 6.326 1.00 89.31 71 ARG A CA 1
ATOM 490 C C . ARG A 1 71 ? -6.362 11.062 5.944 1.00 89.31 71 ARG A C 1
ATOM 492 O O . ARG A 1 71 ? -6.026 11.083 4.763 1.00 89.31 71 ARG A O 1
ATOM 499 N N . GLN A 1 72 ? -5.481 11.177 6.938 1.00 90.62 72 GLN A N 1
ATOM 500 C CA . GLN A 1 72 ? -4.037 11.236 6.734 1.00 90.62 72 GLN A CA 1
ATOM 501 C C . GLN A 1 72 ? -3.472 9.963 6.103 1.00 90.62 72 GLN A C 1
ATOM 503 O O . GLN A 1 72 ? -2.572 10.070 5.278 1.00 90.62 72 GLN A O 1
ATOM 508 N N . MET A 1 73 ? -4.030 8.788 6.404 1.00 91.56 73 MET A N 1
ATOM 509 C CA . MET A 1 73 ? -3.567 7.532 5.816 1.00 91.56 73 MET A CA 1
ATOM 510 C C . MET A 1 73 ? -3.798 7.516 4.302 1.00 91.56 73 MET A C 1
ATOM 512 O O . MET A 1 73 ? -2.901 7.159 3.547 1.00 91.56 73 MET A O 1
ATOM 516 N N . SER A 1 74 ? -4.952 8.006 3.842 1.00 92.75 74 SER A N 1
ATOM 517 C CA . SER A 1 74 ? -5.222 8.149 2.407 1.00 92.75 74 SER A CA 1
ATOM 518 C C . SER A 1 74 ? -4.257 9.122 1.726 1.00 92.75 74 SER A C 1
ATOM 520 O O . SER A 1 74 ? -3.774 8.823 0.640 1.00 92.75 74 SER A O 1
ATOM 522 N N . ARG A 1 75 ? -3.926 10.250 2.377 1.00 92.75 75 ARG A N 1
ATOM 523 C CA . ARG A 1 75 ? -2.931 11.208 1.858 1.00 92.75 75 ARG A CA 1
ATOM 524 C C . ARG A 1 75 ? -1.549 10.579 1.713 1.00 92.75 75 ARG A C 1
ATOM 526 O O . ARG A 1 75 ? -0.912 10.769 0.688 1.00 92.75 75 ARG A O 1
ATOM 533 N N . VAL A 1 76 ? -1.112 9.823 2.717 1.00 94.00 76 VAL A N 1
ATOM 534 C CA . VAL A 1 76 ? 0.176 9.124 2.686 1.00 94.00 76 VAL A CA 1
ATOM 535 C C . VAL A 1 76 ? 0.231 8.132 1.525 1.00 94.00 76 VAL A C 1
ATOM 537 O O . VAL A 1 76 ? 1.202 8.125 0.768 1.00 94.00 76 VAL A O 1
ATOM 540 N N . LEU A 1 77 ? -0.824 7.335 1.340 1.00 94.44 77 LEU A N 1
ATOM 541 C CA . LEU A 1 77 ? -0.885 6.372 0.243 1.00 94.44 77 LEU A CA 1
ATOM 542 C C . LEU A 1 77 ? -0.935 7.050 -1.134 1.00 94.44 77 LEU A C 1
ATOM 544 O O . LEU A 1 77 ? -0.350 6.534 -2.077 1.00 94.44 77 LEU A O 1
ATOM 548 N N . ASP A 1 78 ? -1.575 8.216 -1.254 1.00 94.00 78 ASP A N 1
ATOM 549 C CA . ASP A 1 78 ? -1.589 8.990 -2.505 1.00 94.00 78 ASP A CA 1
ATOM 550 C C . ASP A 1 78 ? -0.211 9.537 -2.893 1.00 94.00 78 ASP A C 1
ATOM 552 O O . ASP A 1 78 ? 0.051 9.751 -4.074 1.00 94.00 78 ASP A O 1
ATOM 556 N N . THR A 1 79 ? 0.669 9.762 -1.917 1.00 93.00 79 THR A N 1
ATOM 557 C CA . THR A 1 79 ? 2.031 10.265 -2.146 1.00 93.00 79 THR A CA 1
ATOM 558 C C . THR A 1 79 ? 3.097 9.171 -2.132 1.00 93.00 79 THR A C 1
ATOM 560 O O . THR A 1 79 ? 4.278 9.478 -2.272 1.00 93.00 79 THR A O 1
ATOM 563 N N . THR A 1 80 ? 2.724 7.907 -1.916 1.00 93.75 80 THR A N 1
ATOM 564 C CA . THR A 1 80 ? 3.686 6.803 -1.802 1.00 93.75 80 THR A CA 1
ATOM 565 C C . THR A 1 80 ? 4.108 6.311 -3.194 1.00 93.75 80 THR A C 1
ATOM 567 O O . THR A 1 80 ? 3.253 5.874 -3.964 1.00 93.75 80 THR A O 1
ATOM 570 N N . PRO A 1 81 ? 5.412 6.305 -3.528 1.00 91.19 81 PRO A N 1
ATOM 571 C CA . PRO A 1 81 ? 5.894 5.725 -4.779 1.00 91.19 81 PRO A CA 1
ATOM 572 C C . PRO A 1 81 ? 5.585 4.225 -4.902 1.00 91.19 81 PRO A C 1
ATOM 574 O O . PRO A 1 81 ? 5.667 3.468 -3.933 1.00 91.19 81 PRO A O 1
ATOM 577 N N . GLY A 1 82 ? 5.259 3.780 -6.117 1.00 90.94 82 GLY A N 1
ATOM 578 C CA . GLY A 1 82 ? 4.993 2.367 -6.409 1.00 90.94 82 GLY A CA 1
ATOM 579 C C . GLY A 1 82 ? 3.616 1.869 -5.963 1.00 90.94 82 GLY A C 1
ATOM 580 O O . GLY A 1 82 ? 3.358 0.666 -6.017 1.00 90.94 82 GLY A O 1
ATOM 581 N N . ILE A 1 83 ? 2.722 2.762 -5.534 1.00 93.62 83 ILE A N 1
ATOM 582 C CA . ILE A 1 83 ? 1.298 2.469 -5.392 1.00 93.62 83 ILE A CA 1
ATOM 583 C C . ILE A 1 83 ? 0.470 3.585 -6.034 1.00 93.62 83 ILE A C 1
ATOM 585 O O . ILE A 1 83 ? 0.849 4.751 -6.017 1.00 93.62 83 ILE A O 1
ATOM 589 N N . SER A 1 84 ? -0.693 3.226 -6.570 1.00 94.50 84 SER A N 1
ATOM 590 C CA . SER A 1 84 ? -1.581 4.148 -7.280 1.00 94.50 84 SER A CA 1
ATOM 591 C C . SER A 1 84 ? -3.028 3.943 -6.843 1.00 94.50 84 SER A C 1
ATOM 593 O O . SER A 1 84 ? -3.496 2.804 -6.737 1.00 94.50 84 SER A O 1
ATOM 595 N N . ARG A 1 85 ? -3.770 5.031 -6.603 1.00 96.44 85 ARG A N 1
ATOM 596 C CA . ARG A 1 85 ? -5.196 4.950 -6.249 1.00 96.44 85 ARG A CA 1
ATOM 597 C C . ARG A 1 85 ? -5.982 4.339 -7.411 1.00 96.44 85 ARG A C 1
ATOM 599 O O . ARG A 1 85 ? -5.964 4.860 -8.521 1.00 96.44 85 ARG A O 1
ATOM 606 N N . LEU A 1 86 ? -6.667 3.231 -7.143 1.00 97.19 86 LEU A N 1
ATOM 607 C CA . LEU A 1 86 ? -7.450 2.487 -8.128 1.00 97.19 86 LEU A CA 1
ATOM 608 C C . LEU A 1 86 ? -8.933 2.855 -8.076 1.00 97.19 86 LEU A C 1
ATOM 610 O O . LEU A 1 86 ? -9.559 3.016 -9.118 1.00 97.19 86 LEU A O 1
ATOM 614 N N . SER A 1 87 ? -9.505 2.958 -6.877 1.00 97.06 87 SER A N 1
ATOM 615 C CA . SER A 1 87 ? -10.915 3.308 -6.702 1.00 97.06 87 SER A CA 1
ATOM 616 C C . SER A 1 87 ? -11.192 3.915 -5.329 1.00 97.06 87 SER A C 1
ATOM 618 O O . SER A 1 87 ? -10.388 3.813 -4.397 1.00 97.06 87 SER A O 1
ATOM 620 N N . GLN A 1 88 ? -12.349 4.560 -5.214 1.00 96.25 88 GLN A N 1
ATOM 621 C CA . GLN A 1 88 ? -12.897 5.070 -3.966 1.00 96.25 88 GLN A CA 1
ATOM 622 C C . GLN A 1 88 ? -14.418 4.922 -4.007 1.00 96.25 88 GLN A C 1
ATOM 624 O O . GLN A 1 88 ? -15.039 5.293 -5.001 1.00 96.25 88 GLN A O 1
ATOM 629 N N . LEU A 1 89 ? -14.997 4.358 -2.951 1.00 94.81 89 LEU A N 1
ATOM 630 C CA . LEU A 1 89 ? -16.435 4.135 -2.820 1.00 94.81 89 LEU A CA 1
ATOM 631 C C . LEU A 1 89 ? -16.802 4.103 -1.335 1.00 94.81 89 LEU A C 1
ATOM 633 O O . LEU A 1 89 ? -16.106 3.458 -0.553 1.00 94.81 89 LEU A O 1
ATOM 637 N N . ASP A 1 90 ? -17.872 4.806 -0.961 1.00 90.88 90 ASP A N 1
ATOM 638 C CA . ASP A 1 90 ? -18.461 4.788 0.386 1.00 90.88 90 ASP A CA 1
ATOM 639 C C . ASP A 1 90 ? -17.429 4.956 1.515 1.00 90.88 90 ASP A C 1
ATOM 641 O O . ASP A 1 90 ? -17.293 4.119 2.404 1.00 90.88 90 ASP A O 1
ATOM 645 N N . GLY A 1 91 ? -16.606 6.008 1.423 1.00 89.19 91 GLY A N 1
ATOM 646 C CA . GLY A 1 91 ? -15.565 6.320 2.416 1.00 89.19 91 GLY A CA 1
ATOM 647 C C . GLY A 1 91 ? -14.340 5.395 2.390 1.00 89.19 91 GLY A C 1
ATOM 648 O O . GLY A 1 91 ? -13.278 5.764 2.892 1.00 89.19 91 GLY A O 1
ATOM 649 N N . SER A 1 92 ? -14.435 4.245 1.723 1.00 94.38 92 SER A N 1
ATOM 650 C CA . SER A 1 92 ? -13.330 3.315 1.507 1.00 94.38 92 SER A CA 1
ATOM 651 C C . SER A 1 92 ? -12.551 3.662 0.242 1.00 94.38 92 SER A C 1
ATOM 653 O O . SER A 1 92 ? -13.085 4.197 -0.731 1.00 94.38 92 SER A O 1
ATOM 655 N N . ALA A 1 93 ? -11.267 3.326 0.230 1.00 96.81 93 ALA A N 1
ATOM 656 C CA . ALA A 1 93 ? -10.399 3.551 -0.915 1.00 96.81 93 ALA A CA 1
ATOM 657 C C . ALA A 1 93 ? -9.456 2.372 -1.144 1.00 96.81 93 ALA A C 1
ATOM 659 O O . ALA A 1 93 ? -8.979 1.734 -0.202 1.00 96.81 93 ALA A O 1
ATOM 660 N N . LEU A 1 94 ? -9.193 2.092 -2.416 1.00 97.00 94 LEU A N 1
ATOM 661 C CA . LEU A 1 94 ? -8.353 0.996 -2.868 1.00 97.00 94 LEU A CA 1
ATOM 662 C C . LEU A 1 94 ? -7.176 1.556 -3.657 1.00 97.00 94 LEU A C 1
ATOM 664 O O . LEU A 1 94 ? -7.363 2.285 -4.632 1.00 97.00 94 LE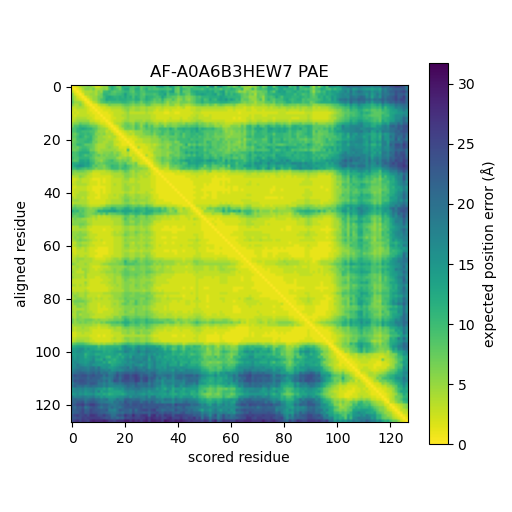U A O 1
ATOM 668 N N . TRP A 1 95 ? -5.970 1.157 -3.277 1.00 97.50 95 TRP A N 1
ATOM 669 C CA . TRP A 1 95 ? -4.749 1.402 -4.030 1.00 97.50 95 TRP A CA 1
ATOM 670 C C . TRP A 1 95 ? -4.268 0.088 -4.616 1.00 97.50 95 TRP A C 1
ATOM 672 O O . TRP A 1 95 ? -4.362 -0.972 -3.991 1.00 97.50 95 TRP A O 1
ATOM 682 N N . ARG A 1 96 ? -3.749 0.157 -5.834 1.00 96.31 96 ARG A N 1
ATOM 683 C CA . ARG A 1 96 ? -3.029 -0.933 -6.474 1.00 96.31 96 ARG A CA 1
ATOM 684 C C . ARG A 1 96 ? -1.541 -0.740 -6.217 1.00 96.31 96 ARG A C 1
ATOM 686 O O . ARG A 1 96 ? -1.044 0.371 -6.359 1.00 96.31 96 ARG A O 1
ATOM 693 N N . VAL A 1 97 ? -0.850 -1.820 -5.870 1.00 95.00 97 VAL A N 1
ATOM 694 C CA . VAL A 1 97 ? 0.615 -1.848 -5.856 1.00 95.00 97 VAL A CA 1
ATOM 695 C C . VAL A 1 97 ? 1.090 -1.989 -7.293 1.00 95.00 97 VAL A C 1
ATOM 697 O O . VAL A 1 97 ? 0.685 -2.920 -8.000 1.00 95.00 97 VAL A O 1
ATOM 700 N N . ASP A 1 98 ? 1.897 -1.037 -7.741 1.00 88.94 98 ASP A N 1
ATOM 701 C CA . ASP A 1 98 ? 2.402 -1.021 -9.099 1.00 88.94 98 ASP A CA 1
ATOM 702 C C . ASP A 1 98 ? 3.453 -2.116 -9.265 1.00 88.94 98 ASP A C 1
ATOM 704 O O . ASP A 1 98 ? 4.335 -2.325 -8.434 1.00 88.94 98 ASP A O 1
ATOM 708 N N . ARG A 1 99 ? 3.328 -2.860 -10.361 1.00 74.50 99 ARG A N 1
ATOM 709 C CA . ARG A 1 99 ? 4.292 -3.879 -10.756 1.00 74.50 99 ARG A CA 1
ATOM 710 C C . ARG A 1 99 ? 4.845 -3.476 -12.106 1.00 74.50 99 ARG A C 1
ATOM 712 O O . ARG A 1 99 ? 4.072 -3.293 -13.047 1.00 74.50 99 ARG A O 1
ATOM 719 N N . GLN A 1 100 ? 6.166 -3.415 -12.224 1.00 68.38 100 GLN A N 1
ATOM 720 C CA . GLN A 1 100 ? 6.780 -3.386 -13.542 1.00 68.38 100 GLN A CA 1
ATOM 721 C C . GLN A 1 100 ? 6.522 -4.727 -14.230 1.00 68.38 100 GLN A C 1
ATOM 723 O O . GLN A 1 100 ? 6.999 -5.778 -13.803 1.00 68.38 100 GLN A O 1
ATOM 728 N N . VAL A 1 101 ? 5.687 -4.691 -15.264 1.00 71.00 101 VAL A N 1
ATOM 729 C CA . VAL A 1 101 ? 5.440 -5.819 -16.160 1.00 71.00 101 VAL A CA 1
ATOM 730 C C . VAL A 1 101 ? 6.053 -5.484 -17.513 1.00 71.00 101 VAL A C 1
ATOM 732 O O . VAL A 1 101 ? 5.799 -4.417 -18.064 1.00 71.00 101 VAL A O 1
ATOM 735 N N . ALA A 1 102 ? 6.859 -6.395 -18.050 1.00 75.75 102 ALA A N 1
ATOM 736 C CA . ALA A 1 102 ? 7.386 -6.302 -19.404 1.00 75.75 102 ALA A CA 1
ATOM 737 C C . ALA A 1 102 ? 7.287 -7.660 -20.100 1.00 75.75 102 ALA A C 1
ATOM 739 O O . ALA A 1 102 ? 7.166 -8.700 -19.452 1.00 75.75 102 ALA A O 1
ATOM 740 N N . ARG A 1 103 ? 7.328 -7.642 -21.438 1.00 81.69 103 ARG A N 1
ATOM 741 C CA . ARG A 1 103 ? 7.337 -8.871 -22.249 1.00 81.69 103 ARG A CA 1
ATOM 742 C C . ARG A 1 103 ? 8.625 -9.674 -22.051 1.00 81.69 103 ARG A C 1
ATOM 744 O O . ARG A 1 103 ? 8.587 -10.895 -22.111 1.00 81.69 103 ARG A O 1
ATOM 751 N N . VAL A 1 104 ? 9.737 -8.979 -21.810 1.00 85.75 104 VAL A N 1
ATOM 752 C CA . VAL A 1 104 ? 11.051 -9.554 -21.512 1.00 85.75 104 VAL A CA 1
ATOM 753 C C . VAL A 1 104 ? 11.611 -8.855 -20.278 1.00 85.75 104 VAL A C 1
ATOM 755 O O . VAL A 1 104 ? 11.515 -7.633 -20.153 1.00 85.75 104 VAL A O 1
ATOM 758 N N . MET A 1 105 ? 12.193 -9.635 -19.373 1.00 87.56 105 MET A N 1
ATOM 759 C CA . MET A 1 105 ? 12.884 -9.153 -18.179 1.00 87.56 105 MET A CA 1
ATOM 760 C C . MET A 1 105 ? 14.304 -9.715 -18.191 1.00 87.56 105 MET A C 1
ATOM 762 O O . MET A 1 105 ? 14.486 -10.904 -18.458 1.00 87.56 105 MET A O 1
ATOM 766 N N . VAL A 1 106 ? 15.296 -8.894 -17.856 1.00 87.00 106 VAL A N 1
ATOM 767 C CA . VAL A 1 106 ? 16.632 -9.384 -17.511 1.00 87.00 106 VAL A CA 1
ATOM 768 C C . VAL A 1 106 ? 16.567 -9.938 -16.093 1.00 87.00 106 VAL A C 1
ATOM 770 O O . VAL A 1 106 ? 16.135 -9.247 -15.167 1.00 87.00 106 VAL A O 1
ATOM 773 N N . VAL A 1 107 ? 16.969 -11.198 -15.934 1.00 88.50 107 VAL A N 1
ATOM 774 C CA . VAL A 1 107 ? 17.027 -11.877 -14.637 1.00 88.50 107 VAL A CA 1
ATOM 775 C C . VAL A 1 107 ? 18.484 -12.081 -14.209 1.00 88.50 107 VAL A C 1
ATOM 777 O O . VAL A 1 107 ? 19.317 -12.407 -15.058 1.00 88.50 107 VAL A O 1
ATOM 780 N N . PRO A 1 108 ? 18.810 -11.916 -12.916 1.00 86.38 108 PRO A N 1
ATOM 781 C CA . PRO A 1 108 ? 20.149 -12.184 -12.404 1.00 86.38 108 PRO A CA 1
ATOM 782 C C . PRO A 1 108 ? 20.563 -13.642 -12.625 1.00 86.38 108 PRO A C 1
ATOM 784 O O . PRO A 1 108 ? 19.758 -14.561 -12.435 1.00 86.38 108 PRO A O 1
ATOM 787 N N . ALA A 1 109 ? 21.834 -13.860 -12.970 1.00 77.56 109 ALA A N 1
ATOM 788 C CA . ALA A 1 109 ? 22.426 -15.192 -13.031 1.00 77.56 109 ALA A CA 1
ATOM 789 C C . ALA A 1 109 ? 22.483 -15.778 -11.607 1.00 77.56 109 ALA A C 1
ATOM 791 O O . ALA A 1 109 ? 23.345 -15.414 -10.816 1.00 77.56 109 ALA A O 1
ATOM 792 N N . GLY A 1 110 ? 21.510 -16.624 -11.264 1.00 81.19 110 GLY A N 1
ATOM 793 C CA . GLY A 1 110 ? 21.313 -17.160 -9.909 1.00 81.19 110 GLY A CA 1
ATOM 794 C C . GLY A 1 110 ? 19.905 -16.944 -9.347 1.00 81.19 110 GLY A C 1
ATOM 795 O O . GLY A 1 110 ? 19.556 -17.533 -8.333 1.00 81.19 110 GLY A O 1
ATOM 796 N N . GLY A 1 111 ? 19.064 -16.143 -10.013 1.00 73.19 111 GLY A N 1
ATOM 797 C CA . GLY A 1 111 ? 17.664 -15.926 -9.627 1.00 73.19 111 GLY A CA 1
ATOM 798 C C . GLY A 1 111 ? 17.452 -14.966 -8.451 1.00 73.19 111 GLY A C 1
ATOM 799 O O . GLY A 1 111 ? 16.317 -14.545 -8.221 1.00 73.19 111 GLY A O 1
ATOM 800 N N . GLU A 1 112 ? 18.523 -14.579 -7.757 1.00 70.19 112 GLU A N 1
ATOM 801 C CA . GLU A 1 112 ? 18.522 -13.596 -6.674 1.00 70.19 112 GLU A CA 1
ATOM 802 C C . GLU A 1 112 ? 18.976 -12.221 -7.185 1.00 70.19 112 GLU A C 1
ATOM 804 O O . GLU A 1 112 ? 20.042 -12.091 -7.784 1.00 70.19 112 GLU A O 1
ATOM 809 N N . GLY A 1 113 ? 18.159 -11.188 -6.960 1.00 72.94 113 GLY A N 1
ATOM 810 C CA . GLY A 1 113 ? 18.433 -9.805 -7.365 1.00 72.94 113 GLY A CA 1
ATOM 811 C C . GLY A 1 113 ? 17.275 -9.146 -8.122 1.00 72.94 113 GLY A C 1
ATOM 812 O O . GLY A 1 113 ? 16.241 -9.767 -8.380 1.00 72.94 113 GLY A O 1
ATOM 813 N N . GLU A 1 114 ? 17.454 -7.867 -8.455 1.00 76.75 114 GLU A N 1
ATOM 814 C CA . GLU A 1 114 ? 16.432 -7.055 -9.122 1.00 76.75 114 GLU A CA 1
ATOM 815 C C . GLU A 1 114 ? 16.194 -7.525 -10.562 1.00 76.75 114 GLU A C 1
ATOM 817 O O . GLU A 1 114 ? 17.136 -7.804 -11.308 1.00 76.75 114 GLU A O 1
ATOM 822 N N . ARG A 1 115 ? 14.922 -7.611 -10.968 1.00 82.12 115 ARG A N 1
ATOM 823 C CA . ARG A 1 115 ? 14.544 -7.977 -12.339 1.00 82.12 115 ARG A CA 1
ATOM 824 C C . ARG A 1 115 ? 14.327 -6.708 -13.142 1.00 82.12 115 ARG A C 1
ATOM 826 O O . ARG A 1 115 ? 13.386 -5.970 -12.878 1.00 82.12 115 ARG A O 1
ATOM 833 N N . VAL A 1 116 ? 15.137 -6.492 -14.171 1.00 85.62 116 VAL A N 1
ATOM 834 C CA . VAL A 1 116 ? 15.079 -5.252 -14.954 1.00 85.62 116 VAL A CA 1
ATOM 835 C C . VAL A 1 116 ? 14.172 -5.450 -16.171 1.00 85.62 116 VAL A C 1
ATOM 837 O O . VAL A 1 116 ? 14.433 -6.354 -16.971 1.00 85.62 116 VAL A O 1
ATOM 840 N N . PRO A 1 117 ? 13.105 -4.651 -16.352 1.00 84.06 117 PRO A N 1
ATOM 841 C CA . PRO A 1 117 ? 12.281 -4.748 -17.549 1.00 84.06 117 PRO A CA 1
ATOM 842 C C . PRO A 1 117 ? 13.037 -4.258 -18.778 1.00 84.06 117 PRO A C 1
ATOM 844 O O . PRO A 1 117 ? 13.703 -3.224 -18.752 1.00 84.06 117 PRO A O 1
ATOM 847 N N . VAL A 1 118 ? 12.876 -4.971 -19.890 1.00 85.81 118 VAL A N 1
ATOM 848 C CA . VAL A 1 118 ? 13.355 -4.503 -21.190 1.00 85.81 118 VAL A CA 1
ATOM 849 C C . VAL A 1 118 ? 12.263 -3.637 -21.815 1.00 85.81 118 VAL A C 1
ATOM 851 O O . VAL A 1 118 ? 11.138 -4.097 -22.034 1.00 85.81 118 VAL A O 1
ATOM 854 N N . GLY A 1 119 ? 12.583 -2.369 -22.079 1.00 81.00 119 GLY A N 1
ATOM 855 C CA . GLY A 1 119 ? 11.686 -1.449 -22.777 1.00 81.00 119 GLY A CA 1
ATOM 856 C C . GLY A 1 119 ? 11.339 -1.962 -24.177 1.00 81.00 119 GLY A C 1
ATOM 857 O O . GLY A 1 119 ? 12.163 -2.580 -24.845 1.00 81.00 119 GLY A O 1
ATOM 858 N N . SER A 1 120 ? 10.111 -1.712 -24.633 1.00 74.25 120 SER A N 1
ATOM 859 C CA . SER A 1 120 ? 9.730 -2.020 -26.014 1.00 74.25 120 SER A CA 1
ATOM 860 C C . SER A 1 120 ? 10.121 -0.849 -26.912 1.00 74.25 120 SER A C 1
ATOM 862 O O . SER A 1 120 ? 9.537 0.226 -26.836 1.00 74.25 120 SER A O 1
ATOM 864 N N . GLY A 1 121 ? 11.137 -1.067 -27.741 1.00 78.81 121 GLY A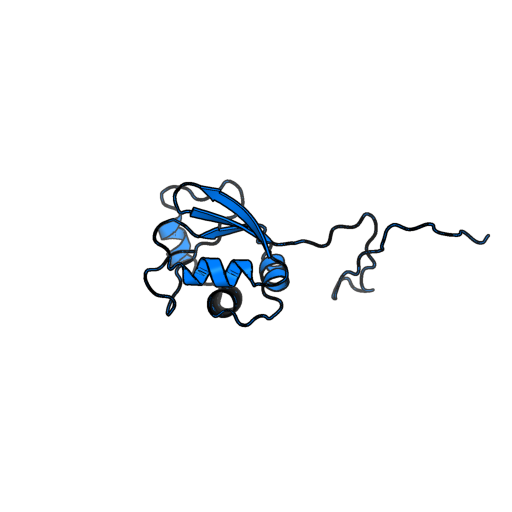 N 1
ATOM 865 C CA . GLY A 1 121 ? 11.590 -0.152 -28.784 1.00 78.81 121 GLY A CA 1
ATOM 866 C C . GLY A 1 121 ? 12.063 -0.943 -30.008 1.00 78.81 121 GLY A C 1
ATOM 867 O O . GLY A 1 121 ? 12.150 -2.173 -29.930 1.00 78.81 121 GLY A O 1
ATOM 868 N N . PRO A 1 122 ? 12.336 -0.276 -31.142 1.00 77.31 122 PRO A N 1
ATOM 869 C CA . PRO A 1 122 ? 12.959 -0.919 -32.294 1.00 77.31 122 PRO A CA 1
ATOM 870 C C . PRO A 1 122 ? 14.245 -1.637 -31.867 1.00 77.31 122 PRO A C 1
ATOM 872 O O . PRO A 1 122 ? 15.069 -1.057 -31.162 1.00 77.31 122 PRO A O 1
ATOM 875 N N . VAL A 1 123 ? 14.400 -2.898 -32.268 1.00 71.25 123 VAL A N 1
ATOM 876 C CA . VAL A 1 123 ? 15.618 -3.686 -32.043 1.00 71.25 123 VAL A CA 1
ATOM 877 C C . VAL A 1 123 ? 16.251 -3.999 -33.390 1.00 71.25 123 VAL A C 1
ATOM 879 O O . VAL A 1 123 ? 15.589 -4.549 -34.269 1.00 71.25 123 VAL A O 1
ATOM 882 N N . GLU A 1 124 ? 17.522 -3.643 -33.556 1.00 75.50 124 GLU A N 1
ATOM 883 C CA . GLU A 1 124 ? 18.298 -4.026 -34.734 1.00 75.50 124 GLU A CA 1
ATOM 884 C C . GLU A 1 124 ? 18.980 -5.372 -34.489 1.00 75.50 124 GLU A C 1
ATOM 886 O O . GLU A 1 124 ? 19.746 -5.535 -33.537 1.00 75.50 124 GLU A O 1
ATOM 891 N N . ALA A 1 125 ? 18.691 -6.348 -35.347 1.00 74.12 125 ALA A N 1
ATOM 892 C CA . ALA A 1 125 ? 19.383 -7.627 -35.354 1.00 74.12 125 ALA A CA 1
ATOM 893 C C . ALA A 1 125 ? 20.562 -7.547 -36.327 1.00 74.12 125 ALA A C 1
ATOM 895 O O . ALA A 1 125 ? 20.371 -7.274 -37.510 1.00 74.12 125 ALA A O 1
ATOM 896 N N . HIS A 1 126 ? 21.765 -7.798 -35.819 1.00 55.59 126 HIS A N 1
ATOM 897 C CA . HIS A 1 126 ? 22.958 -7.981 -36.636 1.00 55.59 126 HIS A CA 1
ATOM 898 C C . HIS A 1 126 ? 23.230 -9.484 -36.736 1.00 55.59 126 HIS A C 1
ATOM 900 O O . HIS A 1 126 ? 23.284 -10.166 -35.709 1.00 55.59 126 HIS A O 1
ATOM 906 N N . SER A 1 127 ? 23.338 -9.987 -37.965 1.00 68.19 127 SER A N 1
ATOM 907 C CA . SER A 1 127 ? 23.702 -11.372 -38.291 1.00 68.19 127 SER A CA 1
ATOM 908 C C . SER A 1 127 ? 25.160 -11.473 -38.699 1.00 68.19 127 SER A C 1
ATOM 910 O O . SER A 1 127 ? 25.557 -10.614 -39.521 1.00 68.19 127 SER A O 1
#

Mean predicted aligned error: 8.12 Å

Solvent-accessible surface area (backbone atoms only — not comparable to full-atom values): 7923 Å² total; per-residue (Å²): 67,41,42,84,51,92,89,53,75,50,74,80,91,75,64,90,96,56,84,56,92,73,48,65,66,54,50,64,73,69,55,85,54,70,69,57,50,51,49,53,50,42,44,64,69,48,69,70,53,68,44,21,56,55,41,43,77,72,72,42,55,65,50,51,39,44,54,80,38,49,71,63,49,58,53,30,50,70,68,30,53,45,37,42,81,70,52,72,59,90,77,19,37,33,29,33,40,58,70,97,79,56,97,46,63,50,68,40,96,82,76,67,73,78,70,45,66,49,81,93,69,94,78,86,85,86,131

pLDDT: mean 85.45, std 8.9, range [55.59, 97.5]

Nearest PDB structures (foldseek):
  4kxf-assembly6_L  TM=4.917E-01  e=1.152E+00  Mus musculus
  5j3p-assembly2_B  TM=4.220E-01  e=3.082E+00  Homo sapiens

Radius of gyration: 17.91 Å; Cα contacts (8 Å, |Δi|>4): 165; chains: 1; bounding box: 42×29×55 Å

Foldseek 3Di:
DADQDLPDDDDDDADDPGDDPPVVVVRVVVDDDVQVRVLVNCQSVLVQPVSLVVCVVVVDFKDKDDANHDPSSVVSQCNHPQKHWDDDDDRMTMITRHDDDAPDWDADPVNDDDIHHDDDDDDDDDD

Secondary structure (DSSP, 8-state):
-B-SSTT--B-----TT---TTHHHHHHHH---HHHHHHHHHHHTT--SSHHHHHHTTT--EEEEPTTS-HHHHHHHHT-TTEEEEEEETTEEEEEEP----SSEE--TTS-SPPEEPP----PPP-

Sequence (127 aa):
LGGTSPESVSYSLVRGSGARLGDGELTEAAGGNSRLDKVVANLVAGSGADQGGQLGNFAIRYVLVRDGAPRQMSRVLDTTPGISRLSQLDGSALWRVDRQVARVMVVPAGGEGERVPVGSGPVEAHS